Protein AF-A0A3S1J2B2-F1 (afdb_monomer)

Foldseek 3Di:
DLPLVQQQDFDPDCPPDRDRNCNDPVNLVVLLVVLLDPVDDPVSLVVSLVCLCPDDPPPPCPCNVVSPVSSVSSVVSNVD

pLDDT: mean 81.18, std 12.3, range [45.0, 92.25]

Sequence (80 aa):
MNDYKRFFNQIPGNLEQSNYQIFEPHSKVEILHWFSRDNISNQQKDEFIKALINFDDGCGSFYRYRTYFLAAEALSYFSN

Secondary structure (DSSP, 8-state):
--GGGGGGSBPTT-TTS--BGGGSHHHHHHHHHHHT-TTS-HHHHHHHHHHHHT---SSTTHHHHHHHHHHHHHHHHHT-

Radius of gyration: 12.61 Å; Cα contacts (8 Å, |Δi|>4): 64; chains: 1; bounding box: 32×24×33 Å

Solvent-accessible surface area (backbone atoms only — not comparable to full-atom values): 4771 Å² total; per-residue (Å²): 128,78,71,73,62,60,36,73,38,72,58,89,86,47,94,91,52,88,51,36,37,54,76,35,74,68,42,44,53,51,51,44,54,57,47,57,40,84,91,54,54,70,67,59,54,51,51,48,43,54,49,29,68,65,40,76,84,84,64,82,59,62,63,31,57,54,29,40,54,51,36,57,53,36,51,64,39,59,78,108

Structure (mmCIF, N/CA/C/O backbone):
data_AF-A0A3S1J2B2-F1
#
_entry.id   AF-A0A3S1J2B2-F1
#
loop_
_atom_site.group_PDB
_atom_site.id
_atom_site.type_symbol
_atom_site.label_atom_id
_atom_site.label_alt_id
_atom_site.label_comp_id
_atom_site.label_asym_id
_atom_site.label_entity_id
_atom_site.label_seq_id
_atom_site.pdbx_PDB_ins_code
_atom_site.Cartn_x
_atom_site.Cartn_y
_atom_site.Cartn_z
_atom_site.occupancy
_atom_site.B_iso_or_equiv
_atom_site.auth_seq_id
_atom_site.auth_comp_id
_atom_site.auth_asym_id
_atom_site.auth_atom_id
_atom_site.pdbx_PDB_model_num
ATOM 1 N N . MET A 1 1 ? -7.982 16.906 1.397 1.00 45.00 1 MET A N 1
ATOM 2 C CA . MET A 1 1 ? -6.829 16.782 0.477 1.00 45.00 1 MET A CA 1
ATOM 3 C C . MET A 1 1 ? -6.291 15.363 0.642 1.00 45.00 1 MET A C 1
ATOM 5 O O . MET A 1 1 ? -5.958 15.009 1.764 1.00 45.00 1 MET A O 1
ATOM 9 N N . ASN A 1 2 ? -6.317 14.515 -0.391 1.00 58.25 2 ASN A N 1
ATOM 10 C CA . ASN A 1 2 ? -5.866 13.117 -0.277 1.00 58.25 2 ASN A CA 1
ATOM 11 C C . ASN A 1 2 ? -4.328 13.061 -0.274 1.00 58.25 2 ASN A C 1
ATOM 13 O O . ASN A 1 2 ? -3.713 12.938 -1.331 1.00 58.25 2 ASN A O 1
ATOM 17 N N . ASP A 1 3 ? -3.731 13.188 0.915 1.00 75.69 3 ASP A N 1
ATOM 18 C CA . ASP A 1 3 ? -2.276 13.275 1.148 1.00 75.69 3 ASP A CA 1
ATOM 19 C C . ASP A 1 3 ? -1.497 12.073 0.587 1.00 75.69 3 ASP A C 1
ATOM 21 O O . ASP A 1 3 ? -0.375 12.217 0.108 1.00 75.69 3 ASP A O 1
ATOM 25 N N . TYR A 1 4 ? -2.121 10.891 0.557 1.00 83.38 4 TYR A N 1
ATOM 26 C CA . TYR A 1 4 ? -1.485 9.659 0.087 1.00 83.38 4 TYR A CA 1
ATOM 27 C C . TYR A 1 4 ? -1.080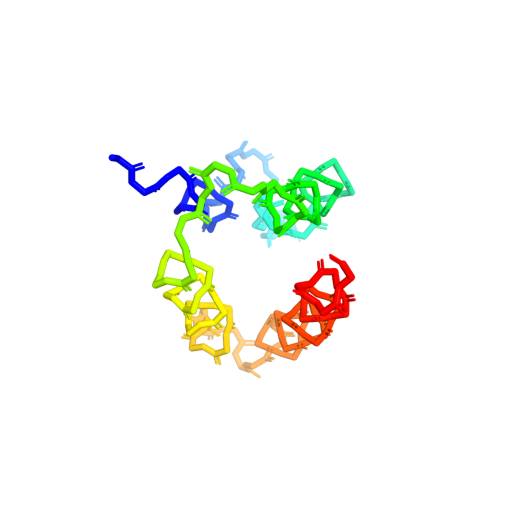 9.699 -1.394 1.00 83.38 4 TYR A C 1
ATOM 29 O O . TYR A 1 4 ? -0.200 8.953 -1.818 1.00 83.38 4 TYR A O 1
ATOM 37 N N . LYS A 1 5 ? -1.695 10.573 -2.205 1.00 85.69 5 LYS A N 1
ATOM 38 C CA . LYS A 1 5 ? -1.410 10.638 -3.646 1.00 85.69 5 LYS A CA 1
ATOM 39 C C . LYS A 1 5 ? 0.040 11.026 -3.938 1.00 85.69 5 LYS A C 1
ATOM 41 O O . LYS A 1 5 ? 0.565 10.627 -4.971 1.00 85.69 5 LYS A O 1
ATOM 46 N N . ARG A 1 6 ? 0.697 11.749 -3.020 1.00 87.00 6 ARG A N 1
ATOM 47 C CA . ARG A 1 6 ? 2.094 12.178 -3.179 1.00 87.00 6 ARG A CA 1
ATOM 48 C C . ARG A 1 6 ? 3.066 11.005 -3.299 1.00 87.00 6 ARG A C 1
ATOM 50 O O . ARG A 1 6 ? 4.027 11.110 -4.048 1.00 87.00 6 ARG A O 1
ATOM 57 N N . PHE A 1 7 ? 2.774 9.876 -2.646 1.00 86.31 7 PHE A N 1
ATOM 58 C CA . PHE A 1 7 ? 3.640 8.695 -2.673 1.00 86.31 7 PHE A CA 1
ATOM 59 C C . PHE A 1 7 ? 3.776 8.098 -4.081 1.00 86.31 7 PHE A C 1
ATOM 61 O O . PHE A 1 7 ? 4.783 7.474 -4.393 1.00 86.31 7 PHE A O 1
ATOM 68 N N . PHE A 1 8 ? 2.806 8.323 -4.965 1.00 85.12 8 PHE A N 1
ATOM 69 C CA . PHE A 1 8 ? 2.862 7.834 -6.344 1.00 85.12 8 PHE A CA 1
ATOM 70 C C . PHE A 1 8 ? 3.665 8.738 -7.287 1.00 85.12 8 PHE A C 1
ATOM 72 O O . PHE A 1 8 ? 3.793 8.427 -8.469 1.00 85.12 8 PHE A O 1
ATOM 79 N N . ASN A 1 9 ? 4.216 9.849 -6.798 1.00 83.94 9 ASN A N 1
ATOM 80 C CA . ASN A 1 9 ? 5.029 10.727 -7.625 1.00 83.94 9 ASN A CA 1
ATOM 81 C C . ASN A 1 9 ? 6.406 10.106 -7.899 1.00 83.94 9 ASN A C 1
ATOM 83 O O . ASN A 1 9 ? 7.024 9.486 -7.028 1.00 83.94 9 ASN A O 1
ATOM 87 N N . GLN A 1 10 ? 6.899 10.314 -9.118 1.00 77.81 10 GLN A N 1
ATOM 88 C CA . GLN A 1 10 ? 8.273 9.987 -9.489 1.00 77.81 10 GLN A CA 1
ATOM 89 C C . GLN A 1 10 ? 9.244 10.996 -8.863 1.00 77.81 10 GLN A C 1
ATOM 91 O O . GLN A 1 10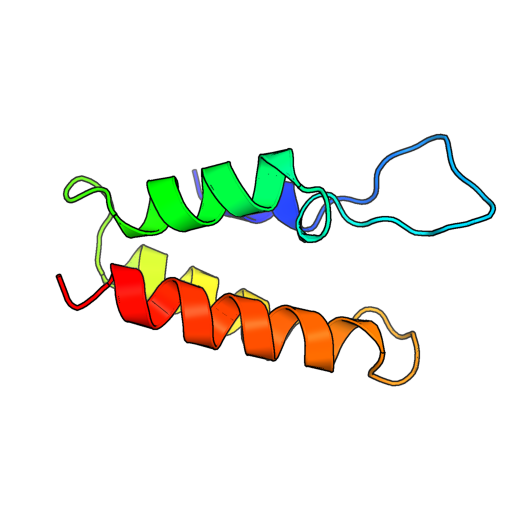 ? 8.947 12.191 -8.789 1.00 77.81 10 GLN A O 1
ATOM 96 N N . ILE A 1 11 ? 10.410 10.522 -8.423 1.00 73.00 11 ILE A N 1
ATOM 97 C CA . ILE A 1 11 ? 11.475 11.382 -7.899 1.00 73.00 11 ILE A CA 1
ATOM 98 C C . ILE A 1 11 ? 12.317 11.899 -9.079 1.00 73.00 11 ILE A C 1
ATOM 100 O O . ILE A 1 11 ? 12.931 11.093 -9.782 1.00 73.00 11 ILE A O 1
ATOM 104 N N . PRO A 1 12 ? 12.374 13.221 -9.328 1.00 65.12 12 PRO A N 1
ATOM 105 C CA . PRO A 1 12 ? 13.194 13.769 -10.403 1.00 65.12 12 PRO A CA 1
ATOM 106 C C . PRO A 1 12 ? 14.686 13.645 -10.058 1.00 65.12 12 PRO A C 1
ATOM 108 O O . PRO A 1 12 ? 15.110 14.075 -8.987 1.00 65.12 12 PRO A O 1
ATOM 111 N N . GLY A 1 13 ? 15.490 13.092 -10.974 1.00 61.12 13 GLY A N 1
ATOM 112 C CA . GLY A 1 13 ? 16.959 13.109 -10.879 1.00 61.12 13 GLY A CA 1
ATOM 113 C C . GLY A 1 13 ? 17.675 11.757 -10.936 1.00 61.12 13 GLY A C 1
ATOM 114 O O . GLY A 1 13 ? 18.899 11.752 -11.016 1.00 61.12 13 GLY A O 1
ATOM 115 N N . ASN A 1 14 ? 16.963 10.625 -10.951 1.00 53.03 14 ASN A N 1
ATOM 116 C CA . ASN A 1 14 ? 17.583 9.305 -11.112 1.00 53.03 14 ASN A CA 1
ATOM 117 C C . ASN A 1 14 ? 17.081 8.626 -12.396 1.00 53.03 14 ASN A C 1
ATOM 119 O O . ASN A 1 14 ? 16.068 7.933 -12.398 1.00 53.03 14 ASN A O 1
ATOM 123 N N . LEU A 1 15 ? 17.763 8.889 -13.514 1.00 50.69 15 LEU A N 1
ATOM 124 C CA . LEU A 1 15 ? 17.396 8.383 -14.847 1.00 50.69 15 LEU A CA 1
ATOM 125 C C . LEU A 1 15 ? 17.650 6.873 -15.015 1.00 50.69 15 LEU A C 1
ATOM 127 O O . LEU A 1 15 ? 17.098 6.265 -15.924 1.00 50.69 15 LEU A O 1
ATOM 131 N N . GLU A 1 16 ? 18.434 6.266 -14.122 1.00 52.88 16 GLU A N 1
ATOM 132 C CA . GLU A 1 16 ? 18.810 4.845 -14.181 1.00 52.88 16 GLU A CA 1
ATOM 133 C C . GLU A 1 16 ? 17.854 3.943 -13.377 1.00 52.88 16 GLU A C 1
ATOM 135 O O . GLU A 1 16 ? 17.820 2.729 -13.573 1.00 52.88 16 GLU A O 1
ATOM 140 N N . GLN A 1 17 ? 17.057 4.519 -12.468 1.00 53.12 17 GLN A N 1
ATOM 141 C CA . GLN A 1 17 ? 16.102 3.802 -11.621 1.00 53.12 17 GLN A CA 1
ATOM 142 C C . GLN A 1 17 ? 14.891 4.698 -11.361 1.00 53.12 17 GLN A C 1
ATOM 144 O O . GLN A 1 17 ? 14.938 5.591 -10.516 1.00 53.12 17 GLN A O 1
ATOM 149 N N . SER A 1 18 ? 13.795 4.461 -12.080 1.00 53.41 18 SER A N 1
ATOM 150 C CA . SER A 1 18 ? 12.492 5.081 -11.829 1.00 53.41 18 SER A CA 1
ATOM 151 C C . SER A 1 18 ? 11.977 4.691 -10.434 1.00 53.41 18 SER A C 1
ATOM 153 O O . SER A 1 18 ? 11.185 3.762 -10.273 1.00 53.41 18 SER A O 1
ATOM 155 N N . ASN A 1 19 ? 12.465 5.362 -9.391 1.00 72.38 19 ASN A N 1
ATOM 156 C CA . ASN A 1 19 ? 12.048 5.131 -8.014 1.00 72.38 19 ASN A CA 1
ATOM 157 C C . ASN A 1 19 ? 10.860 6.045 -7.715 1.00 72.38 19 ASN A C 1
ATOM 159 O O . ASN A 1 19 ? 11.002 7.244 -7.470 1.00 72.38 19 ASN A O 1
ATOM 163 N N . TYR A 1 20 ? 9.659 5.476 -7.784 1.00 80.38 20 TYR A N 1
ATOM 164 C CA . TYR A 1 20 ? 8.474 6.095 -7.199 1.00 80.38 20 TYR A CA 1
ATOM 165 C C . TYR A 1 20 ? 8.698 6.304 -5.700 1.00 80.38 20 TYR A C 1
ATOM 167 O O . TYR A 1 20 ? 9.235 5.410 -5.041 1.00 80.38 20 TYR A O 1
ATOM 175 N N . GLN A 1 21 ? 8.243 7.440 -5.156 1.00 84.56 21 GLN A N 1
ATOM 176 C CA . GLN A 1 21 ? 8.395 7.748 -3.726 1.00 84.56 21 GLN A CA 1
ATOM 177 C C . GLN A 1 21 ? 7.899 6.600 -2.844 1.00 84.56 21 GLN A C 1
ATOM 179 O O . GLN A 1 21 ? 8.564 6.235 -1.890 1.00 84.56 21 GLN A O 1
ATOM 184 N N . ILE A 1 22 ? 6.803 5.946 -3.222 1.00 86.50 22 ILE A N 1
ATOM 185 C CA . ILE A 1 22 ? 6.206 4.800 -2.530 1.00 86.50 22 ILE A CA 1
ATOM 186 C C . ILE A 1 22 ? 7.156 3.622 -2.263 1.00 86.50 22 ILE A C 1
ATOM 188 O O . ILE A 1 22 ? 6.905 2.843 -1.345 1.00 86.50 22 ILE A O 1
ATOM 192 N N . PHE A 1 23 ? 8.237 3.481 -3.035 1.00 84.19 23 PHE A N 1
ATOM 193 C CA . PHE A 1 23 ? 9.235 2.424 -2.843 1.00 84.19 23 PHE A CA 1
ATOM 194 C C . PHE A 1 23 ? 10.445 2.8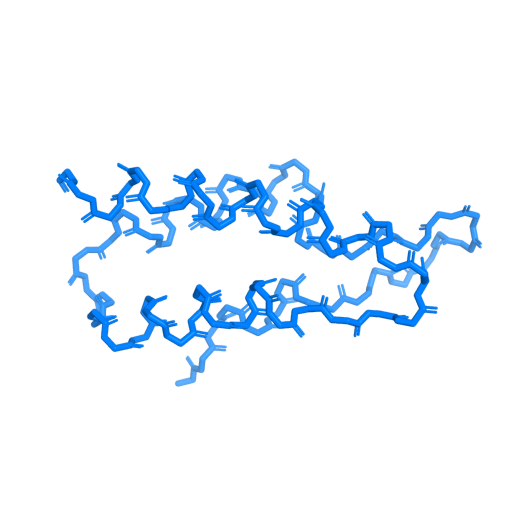71 -2.024 1.00 84.19 23 PHE A C 1
ATOM 196 O O . PHE A 1 23 ? 11.295 2.043 -1.700 1.00 84.19 23 PHE A O 1
ATOM 203 N N . GLU A 1 24 ? 10.520 4.148 -1.661 1.00 85.75 24 GLU A N 1
ATOM 204 C CA . GLU A 1 24 ? 11.583 4.640 -0.806 1.00 85.75 24 GLU A CA 1
ATOM 205 C C . GLU A 1 24 ? 11.392 4.161 0.642 1.00 85.75 24 GLU A C 1
ATOM 207 O O . GLU A 1 24 ? 10.267 4.163 1.160 1.00 85.75 24 GLU A O 1
ATOM 212 N N . PRO A 1 25 ? 12.482 3.822 1.356 1.00 83.50 25 PRO A N 1
ATOM 213 C CA . PRO A 1 25 ? 12.402 3.345 2.735 1.00 83.50 25 PRO A CA 1
ATOM 214 C C . PRO A 1 25 ? 11.652 4.301 3.675 1.00 83.50 25 PRO A C 1
ATOM 216 O O . PRO A 1 25 ? 10.857 3.858 4.501 1.00 83.50 25 PRO A O 1
ATOM 219 N N . HIS A 1 26 ? 11.865 5.613 3.526 1.00 85.06 26 HIS A N 1
ATOM 220 C CA . HIS A 1 26 ? 11.184 6.629 4.334 1.00 85.06 26 HIS A CA 1
ATOM 221 C C . HIS A 1 26 ? 9.674 6.671 4.052 1.00 85.06 26 HIS A C 1
ATOM 223 O O . HIS A 1 26 ? 8.869 6.720 4.981 1.00 85.06 26 HIS A O 1
ATOM 229 N N . SER A 1 27 ? 9.281 6.574 2.780 1.00 88.62 27 SER A N 1
ATOM 230 C CA . SER A 1 27 ? 7.877 6.599 2.372 1.00 88.62 27 SER A CA 1
ATOM 231 C C . SER A 1 27 ? 7.132 5.369 2.863 1.00 88.62 27 SER A C 1
ATOM 233 O O . SER A 1 27 ? 5.993 5.488 3.303 1.00 88.62 27 SER A O 1
ATOM 235 N N . LYS A 1 28 ? 7.778 4.197 2.877 1.00 88.00 28 LYS A N 1
ATOM 236 C CA . LYS A 1 28 ? 7.189 2.994 3.471 1.00 88.00 28 LYS A CA 1
ATOM 237 C C . LYS A 1 28 ? 6.803 3.230 4.936 1.00 88.00 28 LYS A C 1
ATOM 239 O O . LYS A 1 28 ? 5.674 2.942 5.320 1.00 88.00 28 LYS A O 1
ATOM 244 N N . VAL A 1 29 ? 7.705 3.800 5.738 1.00 89.31 29 VAL A N 1
ATOM 245 C CA . VAL A 1 29 ? 7.429 4.119 7.150 1.00 89.31 29 VAL A CA 1
ATOM 246 C C . VAL A 1 29 ? 6.282 5.126 7.278 1.00 89.31 29 VAL A C 1
ATOM 248 O O . VAL A 1 29 ? 5.383 4.926 8.094 1.00 89.31 29 VAL A O 1
ATOM 251 N N . GLU A 1 30 ? 6.267 6.175 6.451 1.00 91.00 30 GLU A N 1
ATOM 252 C CA . GLU A 1 30 ? 5.176 7.156 6.446 1.00 91.00 30 GLU A CA 1
ATOM 253 C C . GLU A 1 30 ? 3.822 6.542 6.085 1.00 91.00 30 GLU A C 1
ATOM 255 O O . GLU A 1 30 ? 2.823 6.879 6.716 1.00 91.00 30 GLU A O 1
ATOM 260 N N . ILE A 1 31 ? 3.779 5.644 5.099 1.00 90.44 31 ILE A N 1
ATOM 261 C CA . ILE A 1 31 ? 2.556 4.965 4.662 1.00 90.44 31 ILE A CA 1
ATOM 262 C C . ILE A 1 31 ? 2.000 4.108 5.793 1.00 90.44 31 ILE A C 1
ATOM 264 O O . ILE A 1 31 ? 0.829 4.248 6.136 1.00 90.44 31 ILE A O 1
ATOM 268 N N . LEU A 1 32 ? 2.831 3.273 6.419 1.00 89.56 32 LEU A N 1
ATOM 269 C CA . LEU A 1 32 ? 2.388 2.425 7.528 1.00 89.56 32 LEU A CA 1
ATOM 270 C C . LEU A 1 32 ? 1.898 3.267 8.714 1.00 89.56 32 LEU A C 1
ATOM 272 O O . LEU A 1 32 ? 0.828 3.002 9.260 1.00 89.56 32 LEU A O 1
ATOM 276 N N . HIS A 1 33 ? 2.616 4.342 9.050 1.00 89.38 33 HIS A N 1
ATOM 277 C CA . HIS A 1 33 ? 2.178 5.290 10.073 1.00 89.3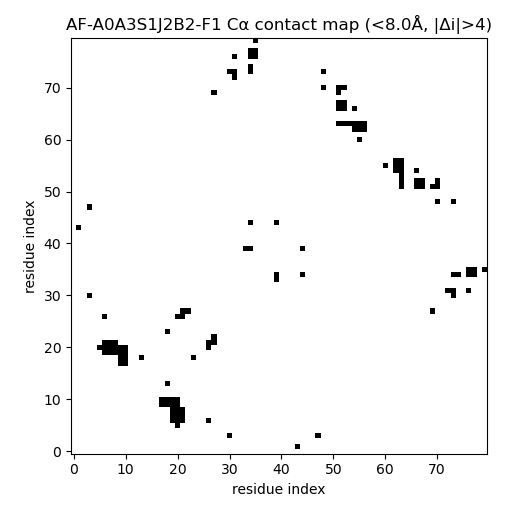8 33 HIS A CA 1
ATOM 278 C C . HIS A 1 33 ? 0.880 6.016 9.688 1.00 89.38 33 HIS A C 1
ATOM 280 O O . HIS A 1 33 ? 0.057 6.320 10.542 1.00 89.38 33 HIS A O 1
ATOM 286 N N . TRP A 1 34 ? 0.662 6.318 8.409 1.00 90.50 34 TRP A N 1
ATOM 287 C CA . TRP A 1 34 ? -0.587 6.911 7.934 1.00 90.50 34 TRP A CA 1
ATOM 288 C C . TRP A 1 34 ? -1.765 5.942 8.123 1.00 90.50 34 TRP A C 1
ATOM 290 O O . TRP A 1 34 ? -2.829 6.359 8.579 1.00 90.50 34 TRP A O 1
ATOM 300 N N . PHE A 1 35 ? -1.565 4.645 7.863 1.00 88.81 35 PHE A N 1
ATOM 301 C CA . PHE A 1 35 ? -2.582 3.612 8.094 1.00 88.81 35 PHE A CA 1
ATOM 302 C C . PHE A 1 35 ? -2.893 3.377 9.578 1.00 88.81 35 PHE A C 1
ATOM 304 O O . PHE A 1 35 ? -4.037 3.051 9.894 1.00 88.81 35 PHE A O 1
ATOM 311 N N . SER A 1 36 ? -1.939 3.615 10.482 1.00 88.00 36 SER A N 1
ATOM 312 C CA . SER A 1 36 ? -2.131 3.444 11.929 1.00 88.00 36 SER A CA 1
ATOM 313 C C . SER A 1 36 ? -2.822 4.622 12.628 1.00 88.00 36 SER A C 1
ATOM 315 O O . SER A 1 36 ? -3.024 4.574 13.834 1.00 88.00 36 SER A O 1
ATOM 317 N N . ARG A 1 37 ? -3.133 5.722 11.931 1.00 87.88 37 ARG A N 1
ATOM 318 C CA . ARG A 1 37 ? -3.793 6.880 12.558 1.00 87.88 37 ARG A CA 1
ATOM 319 C C . ARG A 1 37 ? -5.312 6.715 12.582 1.00 87.88 37 ARG A C 1
ATOM 321 O O . ARG A 1 37 ? -5.921 6.413 11.553 1.00 87.88 37 ARG A O 1
ATOM 328 N N . ASP A 1 38 ? -5.929 7.038 13.714 1.00 85.75 38 ASP A N 1
ATOM 329 C CA . ASP A 1 38 ? -7.391 6.989 13.895 1.00 85.75 38 ASP A CA 1
ATOM 330 C C . ASP A 1 38 ? -8.124 8.196 13.298 1.00 85.75 38 ASP A C 1
ATOM 332 O O . ASP A 1 38 ? -9.324 8.152 13.038 1.00 85.75 38 ASP A O 1
ATOM 336 N N . ASN A 1 39 ? -7.407 9.297 13.054 1.00 87.88 39 ASN A N 1
ATOM 337 C CA . ASN A 1 39 ? -7.985 10.525 12.502 1.00 87.88 39 ASN A CA 1
ATOM 338 C C . ASN A 1 39 ? -8.219 10.475 10.981 1.00 87.88 39 ASN A C 1
ATOM 340 O O . ASN A 1 39 ? -8.694 11.452 10.401 1.00 87.88 39 ASN A O 1
ATOM 344 N N . ILE A 1 40 ? -7.866 9.365 10.335 1.00 87.81 40 ILE A N 1
ATOM 345 C CA . ILE A 1 40 ? -8.085 9.118 8.913 1.00 87.81 40 ILE A CA 1
ATOM 346 C C . ILE A 1 40 ? -9.244 8.142 8.788 1.00 87.81 40 ILE A C 1
ATOM 348 O O . ILE A 1 40 ? -9.228 7.067 9.386 1.00 87.81 40 ILE A O 1
ATOM 352 N N . SER A 1 41 ? -10.241 8.499 7.979 1.00 89.44 41 SER A N 1
ATOM 353 C CA . SER A 1 41 ? -11.424 7.661 7.828 1.00 89.44 41 SER A CA 1
ATOM 354 C C . SER A 1 41 ? -11.096 6.337 7.137 1.00 89.44 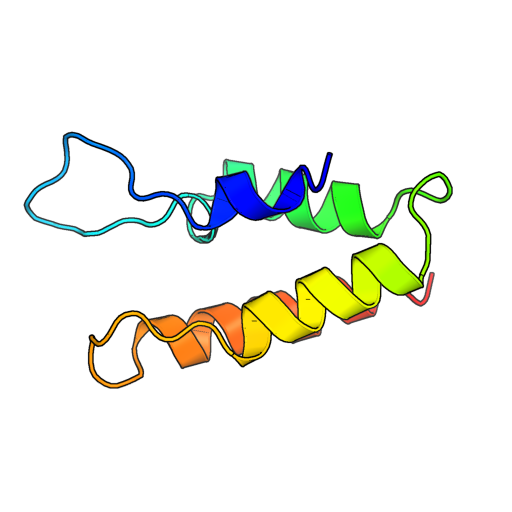41 SER A C 1
ATOM 356 O O . SER A 1 41 ? -10.238 6.263 6.252 1.00 89.44 41 SER A O 1
ATOM 358 N N . ASN A 1 42 ? -11.852 5.295 7.481 1.00 88.25 42 ASN A N 1
ATOM 359 C CA . ASN A 1 42 ? -11.744 3.993 6.822 1.00 88.25 42 ASN A CA 1
ATOM 360 C C . ASN A 1 42 ? -11.937 4.109 5.304 1.00 88.25 42 ASN A C 1
ATOM 362 O O . ASN A 1 42 ? -11.241 3.442 4.552 1.00 88.25 42 ASN A O 1
ATOM 366 N N . GLN A 1 43 ? -12.793 5.028 4.840 1.00 90.38 43 GLN A N 1
ATOM 367 C CA . GLN A 1 43 ? -12.962 5.293 3.410 1.00 90.38 43 GLN A CA 1
ATOM 368 C C . GLN A 1 43 ? -11.656 5.760 2.747 1.00 90.38 43 GLN A C 1
ATOM 370 O O . GLN A 1 43 ? -11.325 5.296 1.659 1.00 90.38 43 GLN A O 1
ATOM 375 N N . GLN A 1 44 ? -10.900 6.660 3.382 1.00 90.38 44 GLN A N 1
ATOM 376 C CA . GLN A 1 44 ? -9.628 7.126 2.825 1.00 90.38 44 GLN A CA 1
ATOM 377 C C . GLN A 1 44 ? -8.578 6.013 2.805 1.00 90.38 44 GLN A C 1
ATOM 379 O O . GLN A 1 44 ? -7.808 5.922 1.848 1.00 90.38 44 GLN A O 1
ATOM 384 N N . LYS A 1 45 ? -8.555 5.160 3.836 1.00 90.00 45 LYS A N 1
ATOM 385 C CA . LYS A 1 45 ? -7.672 3.987 3.894 1.00 90.00 45 LYS A CA 1
ATOM 386 C C . LYS A 1 45 ? -8.020 2.982 2.792 1.00 90.00 45 LYS A C 1
ATOM 388 O O . LYS A 1 45 ? -7.128 2.569 2.056 1.00 90.00 45 LYS A O 1
ATOM 393 N N . ASP A 1 46 ? -9.304 2.700 2.587 1.00 91.06 46 ASP A N 1
ATOM 394 C CA . ASP A 1 46 ? -9.799 1.855 1.495 1.00 91.06 46 ASP A CA 1
ATOM 395 C C . ASP A 1 46 ? -9.452 2.416 0.112 1.00 91.06 46 ASP A C 1
ATOM 397 O O . ASP A 1 46 ? -9.018 1.677 -0.772 1.00 91.06 46 ASP A O 1
ATOM 401 N N . GLU A 1 47 ? -9.628 3.723 -0.102 1.00 92.25 47 GLU A N 1
ATOM 402 C CA . GLU A 1 47 ? -9.235 4.386 -1.350 1.00 92.25 47 GLU A CA 1
ATOM 403 C C . GLU A 1 47 ? -7.732 4.258 -1.607 1.00 92.25 47 GLU A C 1
ATOM 405 O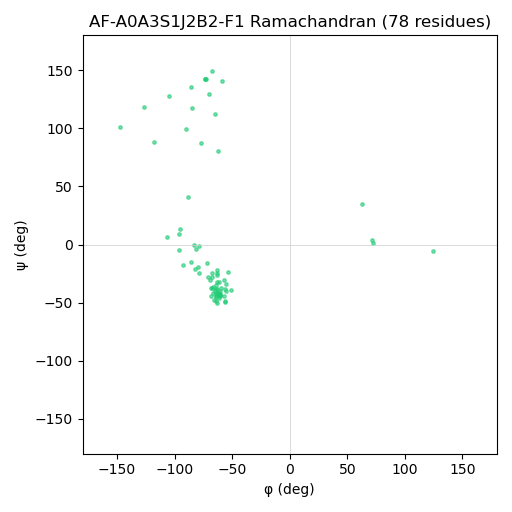 O . GLU A 1 47 ? -7.323 4.014 -2.744 1.00 92.25 47 GLU A O 1
ATOM 410 N N . PHE A 1 48 ? -6.909 4.383 -0.565 1.00 91.69 48 PHE A N 1
ATOM 411 C CA . PHE A 1 48 ? -5.469 4.233 -0.708 1.00 91.69 48 PHE A CA 1
ATOM 412 C C . PHE A 1 48 ? -5.081 2.781 -1.026 1.00 91.69 48 PHE A C 1
ATOM 414 O O . PHE A 1 48 ? -4.329 2.554 -1.972 1.00 91.69 48 PHE A O 1
ATOM 421 N N . ILE A 1 49 ? -5.659 1.784 -0.345 1.00 91.81 49 ILE A N 1
ATOM 422 C CA . ILE A 1 49 ? -5.460 0.367 -0.697 1.00 91.81 49 ILE A CA 1
ATOM 423 C C . ILE A 1 49 ? -5.872 0.104 -2.151 1.00 91.81 49 ILE A C 1
ATOM 425 O O . ILE A 1 49 ? -5.123 -0.525 -2.898 1.00 91.81 49 ILE A O 1
ATOM 429 N N . LYS A 1 50 ? -7.017 0.641 -2.594 1.00 91.62 50 LYS A N 1
ATOM 430 C CA . LYS A 1 50 ? -7.462 0.545 -3.994 1.00 91.62 50 LYS A CA 1
ATOM 431 C C . LYS A 1 50 ? -6.467 1.183 -4.964 1.00 91.62 50 LYS A C 1
ATOM 433 O O . LYS A 1 50 ? -6.265 0.650 -6.051 1.00 91.62 50 LYS A O 1
ATOM 438 N N . ALA A 1 51 ? -5.839 2.295 -4.595 1.00 91.00 51 ALA A N 1
ATOM 439 C CA . ALA A 1 51 ? -4.801 2.920 -5.410 1.00 91.00 51 ALA A CA 1
ATOM 440 C C . ALA A 1 51 ? -3.524 2.063 -5.479 1.00 91.00 51 ALA A C 1
ATOM 442 O O . ALA A 1 51 ? -2.933 1.958 -6.547 1.00 91.00 51 ALA A O 1
ATOM 443 N N . LEU A 1 52 ? -3.131 1.401 -4.384 1.00 90.50 52 LEU A N 1
ATOM 444 C CA . LEU A 1 52 ? -1.982 0.487 -4.363 1.00 90.50 52 LEU A CA 1
ATOM 445 C C . LEU A 1 52 ? -2.195 -0.729 -5.277 1.00 90.50 52 LEU A C 1
ATOM 447 O O . LEU A 1 52 ? -1.326 -1.052 -6.084 1.00 90.50 52 LEU A O 1
ATOM 451 N N . ILE A 1 53 ? -3.351 -1.394 -5.187 1.00 89.56 53 ILE A N 1
ATOM 452 C CA . ILE A 1 53 ? -3.634 -2.609 -5.978 1.00 89.56 53 ILE A CA 1
ATOM 453 C C . ILE A 1 53 ? -3.842 -2.324 -7.471 1.00 89.56 53 ILE A C 1
ATOM 455 O O . ILE A 1 53 ? -3.590 -3.195 -8.303 1.00 89.56 53 ILE A O 1
ATOM 459 N N . ASN A 1 54 ? -4.316 -1.118 -7.799 1.00 88.50 54 ASN A N 1
ATOM 460 C CA . ASN A 1 54 ? -4.532 -0.659 -9.170 1.00 88.50 54 ASN A CA 1
ATOM 461 C C . ASN A 1 54 ? -3.350 0.158 -9.701 1.00 88.50 54 ASN A C 1
ATOM 463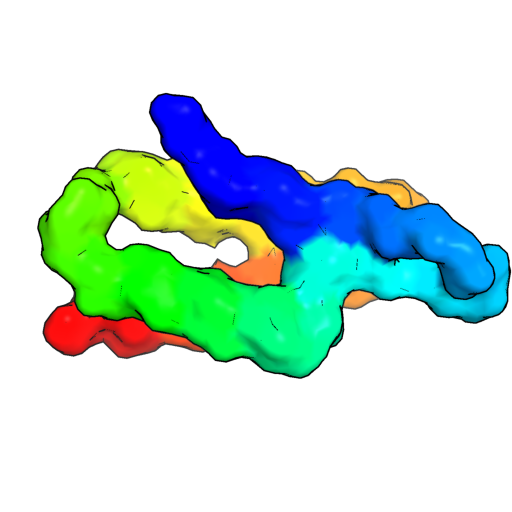 O O . ASN A 1 54 ? -3.471 0.773 -10.759 1.00 88.50 54 ASN A O 1
ATOM 467 N N . PHE A 1 55 ? -2.232 0.200 -8.973 1.00 86.62 55 PHE A N 1
ATOM 468 C CA . PHE A 1 55 ? -1.038 0.877 -9.442 1.00 86.62 55 PHE A CA 1
ATOM 469 C C . PHE A 1 55 ? -0.507 0.161 -10.685 1.00 86.62 55 PHE A C 1
ATOM 471 O O . PHE A 1 55 ? -0.047 -0.983 -10.618 1.00 86.62 55 PHE A O 1
ATOM 478 N N . ASP A 1 56 ? -0.603 0.852 -11.813 1.00 81.06 56 ASP A N 1
ATOM 479 C CA . ASP A 1 56 ? -0.060 0.436 -13.093 1.00 81.06 56 ASP A CA 1
ATOM 480 C C . ASP A 1 56 ? 0.812 1.566 -13.620 1.00 81.06 56 ASP A C 1
ATOM 482 O O . ASP A 1 56 ? 0.355 2.691 -13.832 1.00 81.06 56 ASP A O 1
ATOM 486 N N . ASP A 1 57 ? 2.086 1.260 -13.781 1.00 77.06 57 ASP A N 1
ATOM 487 C CA . ASP A 1 57 ? 3.086 2.182 -14.275 1.00 77.06 57 ASP A CA 1
ATOM 488 C C . ASP A 1 57 ? 3.529 1.871 -15.708 1.00 77.06 57 ASP A C 1
ATOM 490 O O . ASP A 1 57 ? 4.461 2.490 -16.219 1.00 77.06 57 ASP A O 1
ATOM 494 N N . GLY A 1 58 ? 2.881 0.905 -16.367 1.00 76.44 58 GLY A N 1
ATOM 495 C CA . GLY A 1 58 ? 3.235 0.477 -17.716 1.00 76.44 58 GLY A CA 1
ATOM 496 C C . GLY A 1 58 ? 4.536 -0.333 -17.799 1.00 76.44 58 GLY A C 1
ATOM 497 O O . GLY A 1 58 ? 4.901 -0.773 -18.888 1.00 76.44 58 GLY A O 1
ATOM 498 N N . CYS A 1 59 ? 5.217 -0.613 -16.680 1.00 75.56 59 CYS A N 1
ATOM 499 C CA . CYS A 1 59 ? 6.465 -1.387 -16.636 1.00 75.56 59 CYS A CA 1
ATOM 500 C C . CYS A 1 59 ? 6.226 -2.903 -16.496 1.00 75.56 59 CYS A C 1
ATOM 502 O O . CYS A 1 59 ? 6.919 -3.598 -15.750 1.00 75.56 59 CYS A O 1
ATOM 504 N N . GLY A 1 60 ? 5.225 -3.443 -17.199 1.00 66.25 60 GLY A N 1
ATOM 505 C CA . GLY A 1 60 ? 5.020 -4.893 -17.300 1.00 66.25 60 GLY A CA 1
ATOM 506 C C . GLY A 1 60 ? 4.716 -5.590 -15.968 1.00 66.25 60 GLY A C 1
ATOM 507 O O . GLY A 1 60 ? 5.124 -6.729 -15.762 1.00 66.25 60 GLY A O 1
ATOM 508 N N . SER A 1 61 ? 3.990 -4.924 -15.064 1.00 71.06 61 SER A N 1
ATOM 509 C CA . SER A 1 61 ? 3.619 -5.407 -13.718 1.00 71.06 61 SER A CA 1
ATOM 510 C C . SER A 1 61 ? 4.744 -5.482 -12.674 1.00 71.06 61 SER A C 1
ATOM 512 O O . SER A 1 61 ? 4.469 -5.892 -11.546 1.00 71.06 61 SER A O 1
ATOM 514 N N . PHE A 1 62 ? 5.978 -5.056 -12.972 1.00 75.81 62 PHE A N 1
ATOM 515 C CA . PHE A 1 62 ? 7.087 -5.122 -12.005 1.00 75.81 62 PHE A CA 1
ATOM 516 C C . PHE A 1 62 ? 6.764 -4.396 -10.688 1.00 75.81 62 PHE A C 1
ATOM 518 O O . PHE A 1 62 ? 6.888 -4.960 -9.598 1.00 75.81 62 PHE A O 1
ATOM 525 N N . TYR A 1 63 ? 6.278 -3.159 -10.779 1.00 79.88 63 TYR A N 1
ATOM 526 C CA . TYR A 1 63 ? 5.947 -2.358 -9.605 1.00 79.88 63 TYR A CA 1
ATOM 527 C C . TYR A 1 63 ? 4.567 -2.671 -9.029 1.00 79.88 63 TYR A C 1
ATOM 529 O O . TYR A 1 63 ? 4.355 -2.487 -7.832 1.00 79.88 63 TYR A O 1
ATOM 537 N N . ARG A 1 64 ? 3.670 -3.252 -9.831 1.00 81.12 64 ARG A N 1
ATOM 538 C CA . ARG A 1 64 ? 2.362 -3.735 -9.378 1.00 81.12 64 ARG A CA 1
ATOM 539 C C . ARG A 1 64 ? 2.490 -4.822 -8.308 1.00 81.12 64 ARG A C 1
ATOM 541 O O . ARG A 1 64 ? 1.792 -4.790 -7.300 1.00 81.12 64 ARG A O 1
ATOM 548 N N . TYR A 1 65 ? 3.415 -5.772 -8.468 1.00 84.06 65 TYR A N 1
ATOM 549 C CA . TYR A 1 65 ? 3.666 -6.770 -7.416 1.00 84.06 65 TYR A CA 1
ATOM 550 C C . TYR A 1 65 ? 4.201 -6.132 -6.130 1.00 84.06 65 TYR A C 1
ATOM 552 O O . TYR A 1 65 ? 3.801 -6.520 -5.034 1.00 84.06 65 TYR A O 1
ATOM 560 N N . ARG A 1 66 ? 5.066 -5.118 -6.248 1.00 86.75 66 ARG A N 1
ATOM 561 C CA . ARG A 1 66 ? 5.588 -4.386 -5.087 1.00 86.75 66 ARG A CA 1
ATOM 562 C C . ARG A 1 66 ? 4.484 -3.634 -4.341 1.00 86.75 66 ARG A C 1
ATOM 564 O O . ARG A 1 66 ? 4.452 -3.689 -3.113 1.00 86.75 66 ARG A O 1
ATOM 571 N N . THR A 1 67 ? 3.565 -2.978 -5.051 1.00 89.38 67 THR A N 1
ATOM 572 C CA . THR A 1 67 ? 2.438 -2.288 -4.408 1.00 89.38 67 THR A CA 1
ATOM 573 C C . THR A 1 67 ? 1.429 -3.254 -3.791 1.00 89.38 67 THR A C 1
ATOM 575 O O . THR A 1 67 ? 0.866 -2.924 -2.751 1.00 89.38 67 THR A O 1
ATOM 578 N N . TYR A 1 68 ? 1.251 -4.465 -4.335 1.00 89.50 68 TYR A N 1
ATOM 579 C CA . TYR A 1 68 ? 0.448 -5.510 -3.683 1.00 89.50 68 TYR A C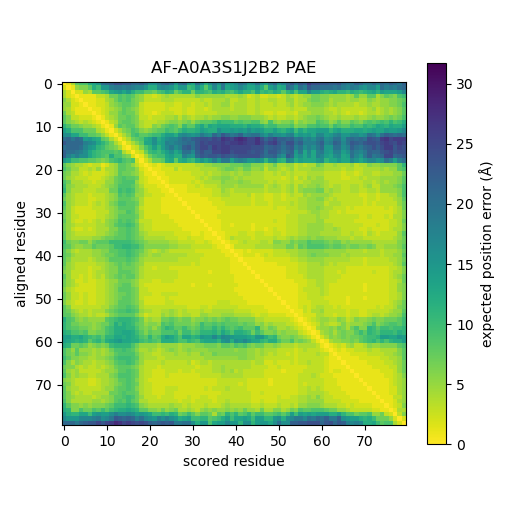A 1
ATOM 580 C C . TYR A 1 68 ? 1.009 -5.922 -2.317 1.00 89.50 68 TYR A C 1
ATOM 582 O O . TYR A 1 68 ? 0.246 -6.006 -1.354 1.00 89.50 68 TYR A O 1
ATOM 590 N N . PHE A 1 69 ? 2.324 -6.145 -2.202 1.00 89.44 69 PHE A N 1
ATOM 591 C CA . PHE A 1 69 ? 2.940 -6.462 -0.906 1.00 89.44 69 PHE A CA 1
ATOM 592 C C . PHE A 1 69 ? 2.795 -5.312 0.090 1.00 89.44 69 PHE A C 1
ATOM 594 O O . PHE A 1 69 ? 2.455 -5.547 1.248 1.00 89.44 69 PHE A O 1
ATOM 601 N N . LEU A 1 70 ? 2.982 -4.073 -0.370 1.00 90.62 70 LEU A N 1
ATOM 602 C CA . LEU A 1 70 ? 2.781 -2.895 0.469 1.00 90.62 70 LEU A CA 1
ATOM 603 C C . LEU A 1 70 ? 1.323 -2.758 0.931 1.00 90.62 70 LEU A C 1
ATOM 605 O O . LEU A 1 70 ? 1.084 -2.399 2.079 1.00 90.62 70 LEU A O 1
ATOM 609 N N . ALA A 1 71 ? 0.351 -3.069 0.071 1.00 91.56 71 ALA A N 1
ATOM 610 C CA . ALA A 1 71 ? -1.063 -3.068 0.438 1.00 91.56 71 ALA A CA 1
ATOM 611 C C . ALA A 1 71 ? -1.374 -4.133 1.499 1.00 91.56 71 ALA A C 1
ATOM 613 O O . ALA A 1 71 ? -2.067 -3.844 2.470 1.00 91.56 71 ALA A O 1
ATOM 614 N N . ALA A 1 72 ? -0.838 -5.348 1.343 1.00 91.06 72 ALA A N 1
ATOM 615 C CA . ALA A 1 72 ? -1.012 -6.421 2.319 1.00 91.06 72 ALA A CA 1
ATOM 616 C C . ALA A 1 72 ? -0.422 -6.052 3.690 1.00 91.06 72 ALA A C 1
ATOM 618 O O . ALA A 1 72 ? -1.057 -6.279 4.717 1.00 91.06 72 ALA A O 1
ATOM 619 N N . GLU A 1 73 ? 0.760 -5.436 3.705 1.00 91.12 73 GLU A N 1
ATOM 620 C CA . GLU A 1 73 ? 1.383 -4.928 4.927 1.00 91.12 73 GLU A CA 1
ATOM 621 C C . GLU A 1 73 ? 0.563 -3.783 5.531 1.00 91.12 73 GLU A C 1
ATOM 623 O O . GLU A 1 73 ? 0.224 -3.832 6.704 1.00 91.12 73 GLU A O 1
ATOM 628 N N . ALA A 1 74 ? 0.138 -2.795 4.742 1.00 88.88 74 ALA A N 1
ATOM 629 C CA . ALA A 1 74 ? -0.713 -1.704 5.221 1.00 88.88 74 ALA A CA 1
ATOM 630 C C . ALA A 1 74 ? -2.015 -2.204 5.877 1.00 88.88 74 ALA A C 1
ATOM 632 O O . ALA A 1 74 ? -2.430 -1.675 6.910 1.00 88.88 74 ALA A O 1
ATOM 633 N N . LEU A 1 75 ? -2.628 -3.261 5.333 1.00 88.56 75 LEU A N 1
ATOM 634 C CA . LEU A 1 75 ? -3.814 -3.892 5.918 1.00 88.56 75 LEU A CA 1
ATOM 635 C C . LEU A 1 75 ? -3.544 -4.507 7.301 1.00 88.56 75 LEU A C 1
ATOM 637 O 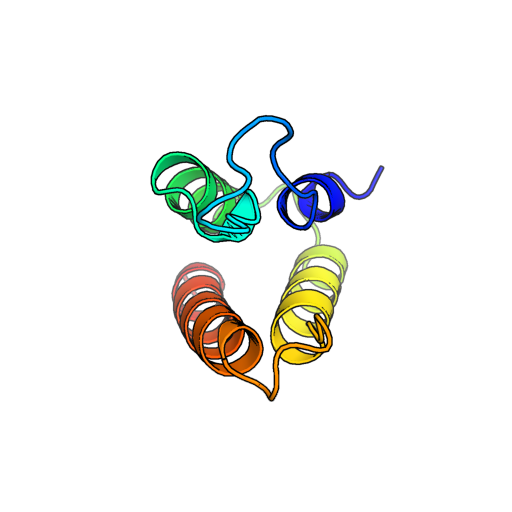O . LEU A 1 75 ? -4.436 -4.470 8.147 1.00 88.56 75 LEU A O 1
ATOM 641 N N . SER A 1 76 ? -2.336 -5.013 7.584 1.00 86.12 76 SER A N 1
ATOM 642 C CA . SER A 1 76 ? -2.022 -5.524 8.928 1.00 86.12 76 SER A CA 1
ATOM 643 C C . SER A 1 76 ? -1.971 -4.419 9.985 1.00 86.12 76 SER A C 1
ATOM 645 O O . SER A 1 76 ? -2.210 -4.691 11.156 1.00 86.12 76 SER A O 1
ATOM 647 N N . TYR A 1 77 ? -1.704 -3.172 9.583 1.00 78.50 77 TYR A N 1
ATOM 648 C CA . TYR A 1 77 ? -1.750 -2.003 10.471 1.00 78.50 77 TYR A CA 1
ATOM 649 C C . TYR A 1 77 ? -3.152 -1.399 10.601 1.00 78.50 77 TYR A C 1
ATOM 651 O O . TYR A 1 77 ? -3.384 -0.606 11.504 1.00 78.50 77 TYR A O 1
ATOM 659 N N . PHE A 1 78 ? -4.083 -1.761 9.715 1.00 70.44 78 PHE A N 1
ATOM 660 C CA . PHE A 1 78 ? -5.478 -1.324 9.793 1.00 70.44 78 PHE A CA 1
ATOM 661 C C . PHE A 1 78 ? -6.295 -2.115 10.827 1.00 70.44 78 PHE A C 1
ATOM 663 O O . PHE A 1 78 ? -7.298 -1.614 11.321 1.00 70.44 78 PHE A O 1
ATOM 670 N N . SER A 1 79 ? -5.885 -3.347 11.146 1.00 58.41 79 SER A N 1
ATOM 671 C CA . SER A 1 79 ? -6.634 -4.257 12.024 1.00 58.41 79 SER A CA 1
ATOM 672 C C . SER A 1 79 ? -6.189 -4.235 13.497 1.00 58.41 79 SER A C 1
ATOM 674 O O . SER A 1 79 ? -6.566 -5.147 14.236 1.00 58.41 79 SER A O 1
ATOM 676 N N . ASN A 1 80 ? -5.390 -3.247 13.912 1.00 46.53 80 ASN A N 1
ATOM 677 C CA . ASN A 1 80 ? -4.879 -3.102 15.281 1.00 46.53 80 ASN A CA 1
ATOM 678 C C . ASN A 1 80 ? -5.454 -1.862 15.962 1.00 46.53 80 ASN A C 1
ATOM 680 O O . ASN A 1 80 ? -5.496 -0.813 15.284 1.00 46.53 80 ASN A O 1
#

Organism: NCBI:txid232991

Mean predicted aligned error: 6.15 Å

Nearest PDB structures (foldseek):
  4mbg-assembly1_A  TM=5.731E-01  e=4.307E+00  Aspergillus fumigatus Af293
  4lnb-assembly1_A  TM=5.742E-01  e=6.372E+00  Aspergillus fumigatus Af293